Protein AF-A0A8S0R2V8-F1 (afdb_monomer_lite)

Sequence (68 aa):
MDTEFPGVIFKPQQANKLGWGPRRPSPSDHYQTLKSNVDVLNLIQLGLTLSDAVGNLPDLGSGQRFIW

Foldseek 3Di:
DDFDWDDFDQDQDQPPVDVDPGDDDDPVSVVVRVVVRVVPIDTPDDFDFDADPVRAADPVPVNDHDGD

Organism: NCBI:txid158383

pLDDT: mean 84.96, std 12.16, range [53.88, 95.5]

Structure (mmCIF, N/CA/C/O backbone):
data_AF-A0A8S0R2V8-F1
#
_entry.id   AF-A0A8S0R2V8-F1
#
loop_
_atom_site.group_PDB
_atom_site.id
_atom_site.type_symbol
_atom_site.label_atom_id
_atom_site.label_alt_id
_atom_site.label_comp_id
_atom_site.label_asym_id
_atom_site.label_entity_id
_atom_site.label_seq_id
_atom_site.pdbx_PDB_ins_code
_atom_site.Cartn_x
_atom_site.Cartn_y
_atom_site.Cartn_z
_atom_site.occupancy
_atom_site.B_iso_or_equiv
_atom_site.auth_seq_id
_atom_site.auth_comp_id
_atom_site.auth_asym_id
_atom_site.auth_atom_id
_atom_site.pdbx_PDB_model_num
ATOM 1 N N . MET A 1 1 ? -6.490 -0.758 2.407 1.00 91.38 1 MET A N 1
ATOM 2 C CA . MET A 1 1 ? -5.106 -1.262 2.484 1.00 91.38 1 MET A CA 1
ATOM 3 C C . MET A 1 1 ? -4.234 -0.252 1.785 1.00 91.38 1 MET A C 1
ATOM 5 O O . MET A 1 1 ? -4.665 0.263 0.758 1.00 91.38 1 MET A O 1
ATOM 9 N N . ASP A 1 2 ? -3.085 0.041 2.372 1.00 93.44 2 ASP A N 1
ATOM 10 C CA . ASP A 1 2 ? -2.125 1.010 1.859 1.00 93.44 2 ASP A CA 1
ATOM 11 C C . ASP A 1 2 ? -0.689 0.518 2.090 1.00 93.44 2 ASP A C 1
ATOM 13 O O . ASP A 1 2 ? -0.459 -0.352 2.936 1.00 93.44 2 ASP A O 1
ATOM 17 N N . THR A 1 3 ? 0.271 1.032 1.327 1.00 93.88 3 THR A N 1
ATOM 18 C CA . THR A 1 3 ? 1.670 0.590 1.362 1.00 93.88 3 THR A CA 1
ATOM 19 C C . THR A 1 3 ? 2.636 1.753 1.232 1.00 93.88 3 THR A C 1
ATOM 21 O O . THR A 1 3 ? 2.536 2.521 0.280 1.00 93.88 3 THR A O 1
ATOM 24 N N . GLU A 1 4 ? 3.660 1.774 2.081 1.00 95.31 4 GLU A N 1
ATOM 25 C CA . GLU A 1 4 ? 4.773 2.718 1.978 1.00 95.31 4 GLU A CA 1
ATOM 26 C C . GLU A 1 4 ? 6.041 1.987 1.539 1.00 95.31 4 GLU A C 1
ATOM 28 O O . GLU A 1 4 ? 6.397 0.934 2.076 1.00 95.31 4 GLU A O 1
ATOM 33 N N . PHE A 1 5 ? 6.739 2.541 0.553 1.00 95.19 5 PHE A N 1
ATOM 34 C CA . PHE A 1 5 ? 7.961 1.981 -0.025 1.00 95.19 5 PHE A CA 1
ATOM 35 C C . PHE A 1 5 ? 8.892 3.121 -0.466 1.00 95.19 5 PHE A C 1
ATOM 37 O O . PHE A 1 5 ? 8.441 4.263 -0.587 1.00 95.19 5 PHE A O 1
ATOM 44 N N . PRO A 1 6 ? 10.195 2.870 -0.695 1.00 92.81 6 PRO A N 1
ATOM 45 C CA . PRO A 1 6 ? 11.186 3.922 -0.937 1.00 92.81 6 PRO A CA 1
ATOM 46 C C . PRO A 1 6 ? 11.115 4.504 -2.366 1.00 92.81 6 PRO A C 1
ATOM 48 O O . PRO A 1 6 ? 12.111 4.567 -3.087 1.00 92.81 6 PRO A O 1
ATOM 51 N N . GLY A 1 7 ? 9.932 4.958 -2.782 1.00 91.12 7 GLY A N 1
ATOM 52 C CA . GLY A 1 7 ? 9.699 5.690 -4.021 1.00 91.12 7 GLY A CA 1
ATOM 53 C C . GLY A 1 7 ? 9.910 4.869 -5.295 1.00 91.12 7 GLY A C 1
ATOM 54 O O . GLY A 1 7 ? 9.673 3.668 -5.340 1.00 91.12 7 GLY A O 1
ATOM 55 N N . VAL A 1 8 ? 10.313 5.548 -6.372 1.00 90.38 8 VAL A N 1
ATOM 56 C CA . VAL A 1 8 ? 10.463 4.966 -7.715 1.00 90.38 8 VAL A CA 1
ATOM 57 C C . VAL A 1 8 ? 11.883 5.208 -8.219 1.00 90.38 8 VAL A C 1
ATOM 59 O O . VAL A 1 8 ? 12.299 6.356 -8.390 1.00 90.38 8 VAL A O 1
ATOM 62 N N . ILE A 1 9 ? 12.609 4.126 -8.498 1.00 92.12 9 ILE A N 1
ATOM 63 C CA . ILE A 1 9 ? 13.966 4.143 -9.059 1.00 92.12 9 ILE A CA 1
ATOM 64 C C . ILE A 1 9 ? 13.907 4.022 -10.583 1.00 92.12 9 ILE A C 1
ATOM 66 O O . ILE A 1 9 ? 14.478 4.846 -11.303 1.00 92.12 9 ILE A O 1
ATOM 70 N N . PHE A 1 10 ? 13.191 3.018 -11.096 1.00 89.69 10 PHE A N 1
ATOM 71 C CA . PHE A 1 10 ? 13.028 2.819 -12.531 1.00 89.69 10 PHE A CA 1
ATOM 72 C C . PHE A 1 10 ? 11.900 3.699 -13.048 1.00 89.69 10 PHE A C 1
ATOM 74 O O . PHE A 1 10 ? 10.740 3.547 -12.665 1.00 89.69 10 PHE A O 1
ATOM 81 N N . LYS A 1 11 ? 12.246 4.627 -13.938 1.00 84.25 11 LYS A N 1
ATOM 82 C CA . LYS A 1 11 ? 11.285 5.527 -14.577 1.00 84.25 11 LYS A CA 1
ATOM 83 C C . LYS A 1 11 ? 10.781 4.917 -15.886 1.00 84.25 11 LYS A C 1
ATOM 85 O O . LYS A 1 11 ? 11.547 4.202 -16.538 1.00 84.25 11 LYS A O 1
ATOM 90 N N . PRO A 1 12 ? 9.542 5.235 -16.309 1.00 77.69 12 PRO A N 1
ATOM 91 C CA . PRO A 1 12 ? 9.034 4.810 -17.605 1.00 77.69 12 PRO A CA 1
ATOM 92 C C . PRO A 1 12 ? 10.030 5.202 -18.691 1.00 77.69 12 PRO A C 1
ATOM 94 O O . PRO A 1 12 ? 10.414 6.372 -18.799 1.00 77.69 12 PRO A O 1
ATOM 97 N N . GLN A 1 13 ? 10.477 4.225 -19.478 1.00 69.19 13 GLN A N 1
ATOM 98 C CA . GLN A 1 13 ? 11.374 4.506 -20.586 1.00 69.19 13 GLN A CA 1
ATOM 99 C C . GLN A 1 13 ? 10.578 5.331 -21.599 1.00 69.19 13 GLN A C 1
ATOM 101 O O . GLN A 1 13 ? 9.667 4.815 -22.243 1.00 69.19 13 GLN A O 1
ATOM 106 N N . GLN A 1 14 ? 10.872 6.632 -21.707 1.00 64.12 14 GLN A N 1
ATOM 107 C CA . GLN A 1 14 ? 10.257 7.466 -22.733 1.00 64.12 14 GLN A CA 1
ATOM 108 C C . GLN A 1 14 ? 10.533 6.798 -24.077 1.00 64.12 14 GLN A C 1
ATOM 110 O O . GLN A 1 14 ? 11.691 6.562 -24.434 1.00 64.12 14 GLN A O 1
ATOM 115 N N . ALA A 1 15 ? 9.471 6.449 -24.800 1.00 57.56 15 ALA A N 1
ATOM 116 C CA . ALA A 1 15 ? 9.545 5.803 -26.100 1.00 57.56 15 ALA A CA 1
ATOM 117 C C . ALA A 1 15 ? 10.037 6.787 -27.182 1.00 57.56 15 ALA A C 1
ATOM 119 O O . ALA A 1 15 ? 9.412 6.941 -28.221 1.00 57.56 15 ALA A O 1
ATOM 120 N N . ASN A 1 16 ? 11.189 7.426 -26.968 1.00 53.88 16 ASN A N 1
ATOM 121 C CA . ASN A 1 16 ? 11.900 8.247 -27.948 1.00 53.88 16 ASN A CA 1
ATOM 122 C C . ASN A 1 16 ? 12.785 7.390 -28.866 1.00 53.88 16 ASN A C 1
ATOM 124 O O . ASN A 1 16 ? 13.761 7.879 -29.425 1.00 53.88 16 ASN A O 1
ATOM 128 N N . LYS A 1 17 ? 12.491 6.093 -29.022 1.00 54.78 17 LYS A N 1
ATOM 129 C CA . LYS A 1 17 ? 13.369 5.199 -29.788 1.00 54.78 17 LYS A CA 1
ATOM 130 C C . LYS A 1 17 ? 13.210 5.308 -31.306 1.00 54.78 17 LYS A C 1
ATOM 132 O O . LYS A 1 17 ? 14.047 4.761 -32.006 1.00 54.78 17 LYS A O 1
ATOM 137 N N . LEU A 1 18 ? 12.208 6.022 -31.831 1.00 58.97 18 LEU A N 1
ATOM 138 C CA . LEU A 1 18 ? 11.990 6.149 -33.281 1.00 58.97 18 LEU A CA 1
ATOM 139 C C . LEU A 1 18 ? 11.274 7.462 -33.657 1.00 58.97 18 LEU A C 1
ATOM 141 O O . LEU A 1 18 ? 10.136 7.405 -34.098 1.00 58.97 18 LEU A O 1
ATOM 145 N N . GLY A 1 19 ? 11.886 8.635 -33.447 1.00 54.06 19 GLY A N 1
ATOM 146 C CA . GLY A 1 19 ? 11.541 9.917 -34.114 1.00 54.06 19 GLY A CA 1
ATOM 147 C C . GLY A 1 19 ? 10.110 10.495 -34.006 1.00 54.06 19 GLY A C 1
ATOM 148 O O . GLY A 1 19 ? 9.880 11.615 -34.448 1.00 54.06 19 GLY A O 1
ATOM 149 N N . TRP A 1 20 ? 9.153 9.781 -33.417 1.00 58.22 20 TRP A N 1
ATOM 150 C CA . TRP A 1 20 ? 7.720 10.080 -33.428 1.00 58.22 20 TRP A CA 1
ATOM 151 C C . TRP A 1 20 ? 7.242 10.571 -32.064 1.00 58.22 20 TRP A C 1
ATOM 153 O O . TRP A 1 20 ? 6.434 9.909 -31.423 1.00 58.22 20 TRP A O 1
ATOM 163 N N . GLY A 1 21 ? 7.745 11.732 -31.634 1.00 57.81 21 GLY A N 1
ATOM 164 C CA . GLY A 1 21 ? 7.239 12.485 -30.479 1.00 57.81 21 GLY A CA 1
ATOM 165 C C . GLY A 1 21 ? 7.109 11.712 -29.149 1.00 57.81 21 GLY A C 1
ATOM 166 O O . GLY A 1 21 ? 7.436 10.530 -29.038 1.00 57.81 21 GLY A O 1
ATOM 167 N N . PRO A 1 22 ? 6.637 12.372 -28.081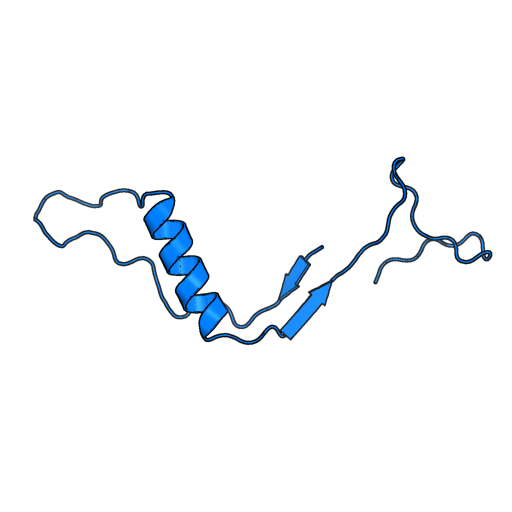 1.00 60.47 22 PRO A N 1
ATOM 168 C CA . PRO A 1 22 ? 6.378 11.696 -26.817 1.00 60.47 22 PRO A CA 1
ATOM 169 C C . PRO A 1 22 ? 5.148 10.785 -26.951 1.00 60.47 22 PRO A C 1
ATOM 171 O O . PRO A 1 22 ? 4.008 11.252 -27.007 1.00 60.47 22 PRO A O 1
ATOM 174 N N . ARG A 1 23 ? 5.364 9.466 -26.992 1.00 73.56 23 ARG A N 1
ATOM 175 C CA . ARG A 1 23 ? 4.276 8.478 -26.943 1.00 73.56 23 ARG A CA 1
ATOM 176 C C . ARG A 1 23 ? 3.765 8.349 -25.505 1.00 73.56 23 ARG A C 1
ATOM 178 O O . ARG A 1 23 ? 4.562 8.224 -24.575 1.00 73.56 23 ARG A O 1
ATOM 185 N N . ARG A 1 24 ? 2.441 8.353 -25.318 1.00 79.06 24 ARG A N 1
ATOM 186 C CA . ARG A 1 24 ? 1.835 8.016 -24.020 1.00 79.06 24 ARG A CA 1
ATOM 187 C C . ARG A 1 24 ? 2.136 6.543 -23.695 1.00 79.06 24 ARG A C 1
ATOM 189 O O . ARG A 1 24 ? 2.009 5.725 -24.609 1.00 79.06 24 ARG A O 1
ATOM 196 N N . PRO A 1 25 ? 2.533 6.202 -22.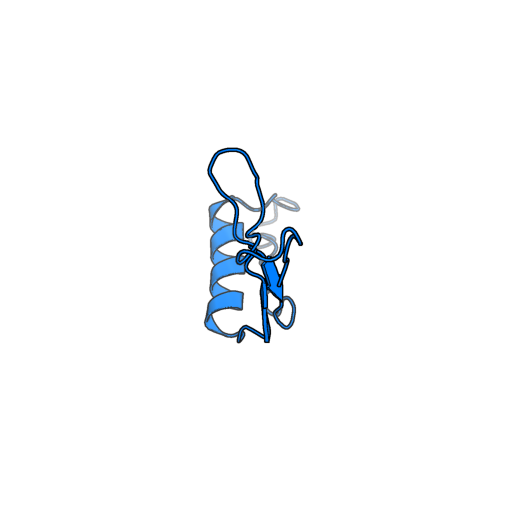456 1.00 79.38 25 PRO A N 1
ATOM 197 C CA . PRO A 1 25 ? 2.794 4.815 -22.091 1.00 79.38 25 PRO A CA 1
ATOM 198 C C . PRO A 1 25 ? 1.521 3.975 -22.213 1.00 79.38 25 PRO A C 1
ATOM 200 O O . PRO A 1 25 ? 0.421 4.441 -21.906 1.00 79.38 25 PRO A O 1
ATOM 203 N N . SER A 1 26 ? 1.666 2.739 -22.678 1.00 86.94 26 SER A N 1
ATOM 204 C CA . SER A 1 26 ? 0.583 1.760 -22.659 1.00 86.94 26 SER A CA 1
ATOM 205 C C . SER A 1 26 ? 0.378 1.202 -21.241 1.00 86.94 26 SER A C 1
ATOM 207 O O . SER A 1 26 ? 1.283 1.290 -20.404 1.00 86.94 26 SER A O 1
ATOM 209 N N . PRO A 1 27 ? -0.770 0.564 -20.946 1.00 90.44 27 PRO A N 1
ATOM 210 C CA . PRO A 1 27 ? -0.955 -0.163 -19.688 1.00 90.44 27 PRO A CA 1
ATOM 211 C C . PRO A 1 27 ? 0.152 -1.195 -19.409 1.00 90.44 27 PRO A C 1
ATOM 213 O O . PRO A 1 27 ? 0.569 -1.360 -18.264 1.00 90.44 27 PRO A O 1
ATOM 216 N N . SER A 1 28 ? 0.681 -1.842 -20.453 1.00 89.75 28 SER A N 1
ATOM 217 C CA . SER A 1 28 ? 1.800 -2.784 -20.343 1.00 89.75 28 SER A CA 1
ATOM 218 C C . SER A 1 28 ? 3.102 -2.09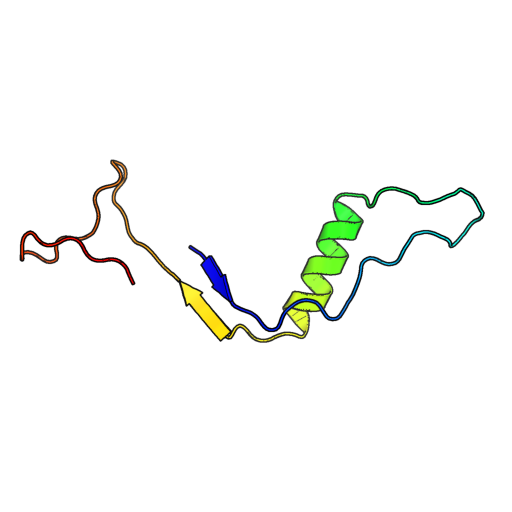8 -19.922 1.00 89.75 28 SER A C 1
ATOM 220 O O . SER A 1 28 ? 3.825 -2.630 -19.082 1.00 89.75 28 SER A O 1
ATOM 222 N N . ASP A 1 29 ? 3.376 -0.895 -20.433 1.00 88.88 29 ASP A N 1
ATOM 223 C CA . ASP A 1 29 ? 4.556 -0.110 -20.040 1.00 88.88 29 ASP A CA 1
ATOM 224 C C . ASP A 1 29 ? 4.463 0.348 -18.575 1.00 88.88 29 ASP A C 1
ATOM 226 O O . ASP A 1 29 ? 5.455 0.329 -17.836 1.00 88.88 29 ASP A O 1
ATOM 230 N N . HIS A 1 30 ? 3.258 0.719 -18.128 1.00 89.56 30 HIS A N 1
ATOM 231 C CA . HIS A 1 30 ? 2.989 1.043 -16.727 1.00 89.56 30 HIS A CA 1
ATOM 232 C C . HIS A 1 30 ? 3.218 -0.163 -15.814 1.00 89.56 30 HIS A C 1
ATOM 234 O O . HIS A 1 30 ? 3.910 -0.034 -14.803 1.00 89.56 30 HIS A O 1
ATOM 240 N N . TYR A 1 31 ? 2.704 -1.337 -16.190 1.00 92.44 31 TYR A N 1
ATOM 241 C CA . TYR A 1 31 ? 2.915 -2.570 -15.435 1.00 92.44 31 TYR A CA 1
ATOM 242 C C . TYR A 1 31 ? 4.395 -2.949 -15.357 1.00 92.44 31 TYR A C 1
ATOM 244 O O . TYR A 1 31 ? 4.888 -3.250 -14.274 1.00 92.44 31 TYR A O 1
ATOM 252 N N . GLN A 1 32 ? 5.129 -2.878 -16.471 1.00 91.75 32 GLN A N 1
ATOM 253 C CA . GLN A 1 32 ? 6.555 -3.201 -16.487 1.00 91.75 32 GLN A CA 1
ATOM 254 C C . GLN A 1 32 ? 7.356 -2.268 -15.570 1.00 91.75 32 GLN A C 1
ATOM 256 O O . GLN A 1 32 ? 8.240 -2.718 -14.838 1.00 91.75 32 GLN A O 1
ATOM 261 N N . THR A 1 33 ? 7.016 -0.975 -15.569 1.00 91.81 33 THR A N 1
ATOM 262 C CA . THR A 1 33 ? 7.638 0.013 -14.678 1.00 91.81 33 THR A CA 1
ATOM 263 C C . THR A 1 33 ? 7.330 -0.306 -13.214 1.00 91.81 33 THR A C 1
ATOM 265 O O . THR A 1 33 ? 8.256 -0.381 -12.406 1.00 91.81 33 THR A O 1
ATOM 268 N N . LEU A 1 34 ? 6.061 -0.554 -12.869 1.00 93.31 34 LEU A N 1
ATOM 269 C CA . LEU A 1 34 ? 5.654 -0.947 -11.516 1.00 93.31 34 LEU A CA 1
ATOM 270 C C . LEU A 1 34 ? 6.410 -2.203 -11.066 1.00 93.31 34 LEU A C 1
ATOM 272 O O . LEU A 1 34 ? 7.074 -2.182 -10.033 1.00 93.31 34 LEU A O 1
ATOM 276 N N . LYS A 1 35 ? 6.372 -3.260 -11.884 1.00 94.81 35 LYS A N 1
ATOM 277 C CA . LYS A 1 35 ? 7.016 -4.543 -11.607 1.00 94.81 35 LYS A CA 1
ATOM 278 C C . LYS A 1 35 ? 8.506 -4.378 -11.330 1.00 94.81 35 LYS A C 1
ATOM 280 O O . LYS A 1 35 ? 8.981 -4.865 -10.315 1.00 94.81 35 LYS A O 1
ATOM 285 N N . SER A 1 36 ? 9.224 -3.646 -12.182 1.00 93.81 36 SER A N 1
ATOM 286 C CA . SER A 1 36 ? 10.667 -3.446 -11.998 1.00 93.81 36 SER A CA 1
ATOM 287 C C . SER A 1 36 ? 11.021 -2.759 -10.676 1.00 93.81 36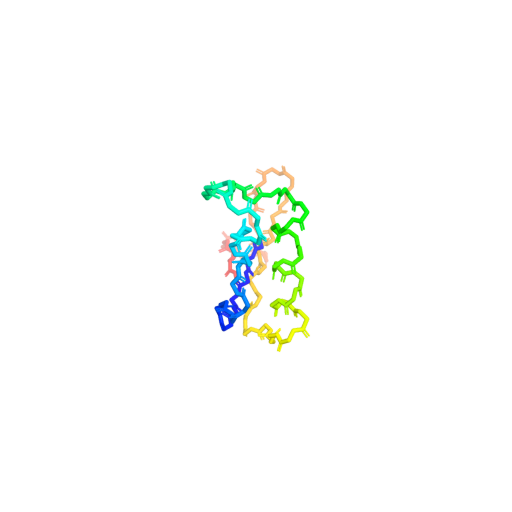 SER A C 1
ATOM 289 O O . SER A 1 36 ? 12.035 -3.099 -10.078 1.00 93.81 36 SER A O 1
ATOM 291 N N . ASN A 1 37 ? 10.193 -1.824 -10.195 1.00 94.81 37 ASN A N 1
ATOM 292 C CA . ASN A 1 37 ? 10.414 -1.168 -8.906 1.00 94.81 37 ASN A CA 1
ATOM 293 C C . ASN A 1 37 ? 10.053 -2.088 -7.738 1.00 94.81 37 ASN A C 1
ATOM 295 O O . ASN A 1 37 ? 10.831 -2.196 -6.798 1.00 94.81 37 ASN A O 1
ATOM 299 N N . VAL A 1 38 ? 8.917 -2.785 -7.813 1.00 94.62 38 VAL A N 1
ATOM 300 C CA . VAL A 1 38 ? 8.475 -3.726 -6.771 1.00 94.62 38 VAL A CA 1
ATOM 301 C C . VAL A 1 38 ? 9.445 -4.901 -6.617 1.00 94.62 38 VAL A C 1
ATOM 303 O O . VAL A 1 38 ? 9.678 -5.348 -5.503 1.00 94.62 38 VAL A O 1
ATOM 306 N N . ASP A 1 39 ? 10.051 -5.373 -7.708 1.00 94.75 39 ASP A N 1
ATOM 307 C CA . ASP A 1 39 ? 11.005 -6.487 -7.670 1.00 94.75 39 ASP A CA 1
ATOM 308 C C . ASP A 1 39 ? 12.315 -6.129 -6.932 1.00 94.75 39 ASP A C 1
ATOM 310 O O . ASP A 1 39 ? 12.998 -7.029 -6.447 1.00 94.75 39 ASP A O 1
ATOM 314 N N . VAL A 1 40 ? 12.695 -4.843 -6.859 1.00 95.19 40 VAL A N 1
ATOM 315 C CA . VAL A 1 40 ? 13.976 -4.407 -6.256 1.00 95.19 40 VAL A CA 1
ATOM 316 C C . VAL A 1 40 ? 13.825 -3.625 -4.953 1.00 95.19 40 VAL A C 1
ATOM 318 O O . VAL A 1 40 ? 14.797 -3.492 -4.209 1.00 95.19 40 VAL A O 1
ATOM 321 N N . LEU A 1 41 ? 12.647 -3.058 -4.692 1.00 94.31 41 LEU A N 1
ATOM 322 C CA . LEU A 1 41 ? 12.381 -2.246 -3.512 1.00 94.31 41 LEU A CA 1
ATOM 323 C C . LEU A 1 41 ? 11.667 -3.067 -2.445 1.00 94.31 41 LEU A C 1
ATOM 325 O O . LEU A 1 41 ? 10.704 -3.775 -2.720 1.00 94.31 41 LEU A O 1
ATOM 329 N N . ASN A 1 42 ? 12.107 -2.904 -1.201 1.00 93.25 42 ASN A N 1
ATOM 330 C CA . ASN A 1 42 ? 11.437 -3.506 -0.058 1.00 93.25 42 ASN A CA 1
ATOM 331 C C . ASN A 1 42 ? 10.319 -2.598 0.458 1.00 93.25 42 ASN A C 1
ATOM 333 O O . ASN A 1 42 ? 10.453 -1.371 0.479 1.00 93.25 42 ASN A O 1
ATOM 337 N N . LEU A 1 43 ? 9.238 -3.224 0.922 1.00 93.12 43 LEU A N 1
ATOM 338 C CA . LEU A 1 43 ? 8.157 -2.547 1.627 1.00 93.12 43 LEU A CA 1
ATOM 339 C C . LEU A 1 43 ? 8.674 -1.974 2.955 1.00 93.12 43 LEU A C 1
ATOM 341 O O . LEU A 1 43 ? 9.407 -2.651 3.675 1.00 93.12 43 LEU A O 1
ATOM 345 N N . ILE A 1 44 ? 8.274 -0.749 3.290 1.00 95.50 44 ILE A N 1
ATOM 346 C CA . ILE A 1 44 ? 8.584 -0.116 4.578 1.00 95.50 44 ILE A CA 1
ATOM 347 C C . ILE A 1 44 ? 7.423 -0.350 5.543 1.00 95.50 44 ILE A C 1
ATOM 349 O O . ILE A 1 44 ? 7.643 -0.763 6.680 1.00 95.50 44 ILE A O 1
ATOM 353 N N . GLN A 1 45 ? 6.189 -0.102 5.095 1.00 94.94 45 GLN A N 1
ATOM 354 C CA . GLN A 1 45 ? 4.986 -0.281 5.908 1.00 94.94 45 GLN A CA 1
ATOM 355 C C . GLN A 1 45 ? 3.834 -0.850 5.084 1.00 94.94 45 GLN A C 1
ATOM 357 O O . GLN A 1 45 ? 3.704 -0.582 3.888 1.00 94.94 45 GLN A O 1
ATOM 362 N N . LEU A 1 46 ? 2.988 -1.623 5.763 1.00 92.94 46 LEU A N 1
ATOM 363 C CA . LEU A 1 46 ? 1.725 -2.139 5.255 1.00 92.94 46 LEU A CA 1
ATOM 364 C C . LE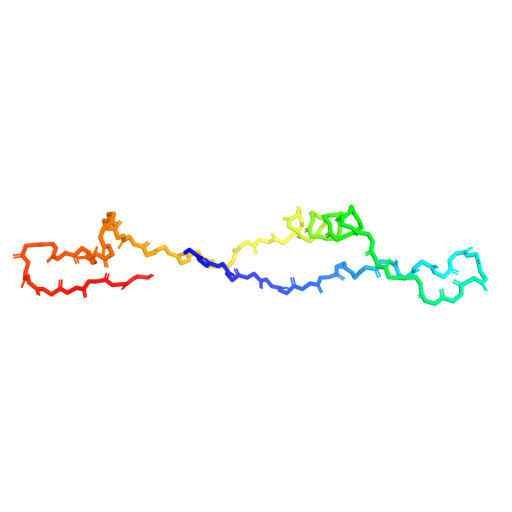U A 1 46 ? 0.609 -1.678 6.196 1.00 92.94 46 LEU A C 1
ATOM 366 O O . LEU A 1 46 ? 0.572 -2.102 7.349 1.00 92.94 46 LEU A O 1
ATOM 370 N N . GLY A 1 47 ? -0.297 -0.841 5.698 1.00 92.50 47 GLY A N 1
ATOM 371 C CA . GLY A 1 47 ? -1.490 -0.398 6.413 1.00 92.50 47 GLY A CA 1
ATOM 372 C C . GLY A 1 47 ? -2.685 -1.289 6.085 1.00 92.50 47 GLY A C 1
ATOM 373 O O . GLY A 1 47 ? -3.104 -1.389 4.924 1.00 92.50 47 GLY A O 1
ATOM 374 N N . LEU A 1 48 ? -3.266 -1.932 7.098 1.00 91.75 48 LEU A N 1
ATOM 375 C CA . LEU A 1 48 ? -4.455 -2.773 6.955 1.00 91.75 48 LEU A CA 1
ATOM 376 C C . LEU A 1 48 ? -5.577 -2.258 7.851 1.00 91.75 48 LEU A C 1
ATOM 378 O O . LEU A 1 48 ? -5.508 -2.330 9.071 1.00 91.75 48 LEU A O 1
ATOM 382 N N . THR A 1 49 ? -6.668 -1.826 7.225 1.00 91.00 49 THR A N 1
ATOM 383 C CA . THR A 1 49 ? -7.913 -1.496 7.921 1.00 91.00 49 THR A CA 1
ATOM 384 C C . THR A 1 49 ? -8.931 -2.595 7.659 1.00 91.00 49 THR A C 1
ATOM 386 O O . THR A 1 49 ? -9.195 -2.929 6.502 1.00 91.00 49 THR A O 1
ATOM 389 N N . LEU A 1 50 ? -9.484 -3.160 8.731 1.00 90.44 50 LEU A N 1
ATOM 390 C CA . LEU A 1 50 ? -10.529 -4.176 8.667 1.00 90.44 50 LEU A CA 1
ATOM 391 C C . LEU A 1 50 ? -11.901 -3.523 8.836 1.00 90.44 50 LEU A C 1
ATOM 393 O O . LEU A 1 50 ? -12.081 -2.657 9.689 1.00 90.44 50 LEU A O 1
ATOM 397 N N . SER A 1 51 ? -12.865 -3.971 8.041 1.00 92.31 51 SER A N 1
ATOM 398 C CA . SER A 1 51 ? -14.263 -3.566 8.144 1.00 92.31 51 SER A CA 1
ATOM 399 C C . SER A 1 51 ? -15.174 -4.722 7.754 1.00 92.31 51 SER A C 1
ATOM 401 O O . SER A 1 51 ? -14.791 -5.566 6.940 1.00 92.31 51 SER A O 1
ATOM 403 N N . ASP A 1 52 ? -16.384 -4.755 8.305 1.00 92.06 52 ASP A N 1
ATOM 404 C CA . ASP A 1 52 ? -17.426 -5.657 7.815 1.00 92.06 52 ASP A CA 1
ATOM 405 C C . ASP A 1 52 ? -17.993 -5.196 6.453 1.00 92.06 52 ASP A C 1
ATOM 407 O O . ASP A 1 52 ? -17.600 -4.166 5.899 1.00 92.06 52 ASP A O 1
ATOM 411 N N . ALA A 1 53 ? -18.939 -5.963 5.903 1.00 95.00 53 ALA A N 1
ATOM 412 C CA . ALA A 1 53 ? -19.574 -5.661 4.616 1.00 95.00 53 ALA A CA 1
ATOM 413 C C . ALA A 1 53 ? -20.412 -4.364 4.611 1.00 95.00 53 ALA A C 1
ATOM 415 O O . ALA A 1 53 ? -20.756 -3.864 3.542 1.00 95.00 53 ALA A O 1
ATOM 416 N N . VAL A 1 54 ? -20.752 -3.831 5.786 1.00 94.75 54 VAL A N 1
ATOM 417 C CA . VAL A 1 54 ? -21.520 -2.590 5.970 1.00 94.75 54 VAL A CA 1
ATOM 418 C C . VAL A 1 54 ? -20.582 -1.402 6.248 1.00 94.75 54 VAL A C 1
ATOM 420 O O . VAL A 1 54 ? -21.021 -0.255 6.280 1.00 94.75 54 VAL A O 1
ATOM 423 N N . GLY A 1 55 ? -19.275 -1.647 6.389 1.00 90.69 55 GLY A N 1
ATOM 424 C CA . GLY A 1 55 ? -18.264 -0.629 6.662 1.00 90.69 55 GLY A CA 1
ATOM 425 C C . GLY A 1 55 ? -18.049 -0.347 8.151 1.00 90.69 55 GLY A C 1
ATOM 426 O O . GLY A 1 55 ? -17.423 0.658 8.492 1.00 90.69 55 GLY A O 1
ATOM 427 N N . ASN A 1 56 ? -18.541 -1.200 9.054 1.00 90.69 56 ASN A N 1
ATOM 428 C CA . ASN A 1 56 ? -18.261 -1.055 10.479 1.00 90.69 56 ASN A CA 1
ATOM 429 C C . ASN A 1 56 ? -16.829 -1.491 10.786 1.00 90.69 56 ASN A C 1
ATOM 431 O O . ASN A 1 56 ? -16.369 -2.541 10.337 1.00 90.69 56 ASN A O 1
ATOM 435 N N . LEU A 1 57 ? -16.144 -0.678 11.587 1.00 91.69 57 LEU A N 1
ATOM 436 C CA . LEU A 1 57 ? -14.811 -0.972 12.103 1.00 91.69 57 LEU A CA 1
ATOM 437 C C . LEU A 1 57 ? -14.889 -1.934 13.297 1.00 91.69 57 LEU A C 1
ATOM 439 O O . LEU A 1 57 ? -15.897 -1.924 14.009 1.00 91.69 57 LEU A O 1
ATOM 443 N N . PRO A 1 58 ? -13.829 -2.723 13.550 1.00 89.12 58 PRO A N 1
ATOM 444 C CA . PRO A 1 58 ? -13.781 -3.621 14.695 1.00 89.12 58 PRO A CA 1
ATOM 445 C C . PRO A 1 58 ? -13.954 -2.837 15.995 1.00 89.12 58 PRO A C 1
ATOM 447 O O . PRO A 1 58 ? -13.294 -1.811 16.187 1.00 89.12 58 PRO A O 1
ATOM 450 N N . ASP A 1 59 ? -14.830 -3.337 16.870 1.00 88.12 59 ASP A N 1
ATOM 451 C CA . ASP A 1 59 ? -15.118 -2.729 18.171 1.00 88.12 59 ASP A CA 1
ATOM 452 C C . ASP A 1 59 ? -14.442 -3.435 19.359 1.00 88.12 59 ASP A C 1
ATOM 454 O O . ASP A 1 59 ? -14.458 -2.923 20.478 1.00 88.12 59 ASP A O 1
ATOM 458 N N . LEU A 1 60 ? -13.858 -4.618 19.113 1.00 84.12 60 LEU A N 1
ATOM 459 C CA . LEU A 1 60 ? -13.171 -5.493 20.075 1.00 84.12 60 LEU A CA 1
ATOM 460 C C . LEU A 1 60 ? -13.919 -5.671 21.415 1.00 84.12 60 LEU A C 1
ATOM 462 O O . LEU A 1 60 ? -13.297 -5.926 22.446 1.00 84.12 60 LEU A O 1
ATOM 466 N N . GLY A 1 61 ? -15.249 -5.530 21.417 1.00 81.25 61 GLY A N 1
ATOM 467 C CA . GLY A 1 61 ? -16.080 -5.596 22.622 1.00 81.25 61 GLY A CA 1
ATOM 468 C C . GLY A 1 61 ? -15.985 -4.392 23.574 1.00 81.25 61 GLY A C 1
ATOM 469 O O . GLY A 1 61 ? -16.553 -4.452 24.662 1.00 81.25 61 GLY A O 1
ATOM 470 N N . SER A 1 62 ? -15.304 -3.301 23.202 1.00 83.25 62 SER A N 1
ATOM 471 C CA . SER A 1 62 ? -15.180 -2.080 24.021 1.00 83.25 62 SER A CA 1
ATOM 472 C C . SER A 1 62 ? -16.102 -0.937 23.578 1.00 83.25 62 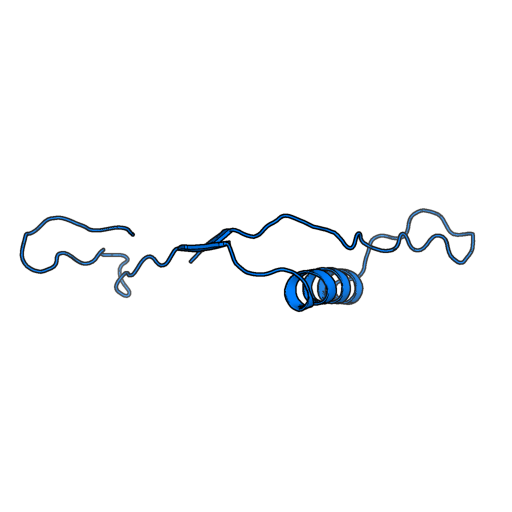SER A C 1
ATOM 474 O O . SER A 1 62 ? -16.174 0.095 24.245 1.00 83.25 62 SER A O 1
ATOM 476 N N . GLY A 1 63 ? -16.793 -1.093 22.442 1.00 79.81 63 GLY A N 1
ATOM 477 C CA . GLY A 1 63 ? -17.605 -0.038 21.825 1.00 79.81 63 GLY A CA 1
ATOM 478 C C . GLY A 1 63 ? -16.783 1.074 21.154 1.00 79.81 63 GLY A C 1
ATOM 479 O O . GLY A 1 63 ? -17.359 2.021 20.617 1.00 79.81 63 GLY A O 1
ATOM 480 N N . GLN A 1 64 ? -15.450 0.974 21.158 1.00 83.50 64 GLN A N 1
ATOM 481 C CA . GLN A 1 64 ? -14.543 1.883 20.454 1.00 83.50 64 GLN A CA 1
ATOM 482 C C . GLN A 1 64 ? -14.140 1.289 19.111 1.00 83.50 64 GLN A C 1
ATOM 484 O O . GLN A 1 64 ? -13.904 0.097 19.022 1.00 83.50 64 GLN A O 1
ATOM 489 N N . ARG A 1 65 ? -14.011 2.114 18.071 1.00 83.44 65 ARG A N 1
ATOM 490 C CA . ARG A 1 65 ? -13.599 1.661 16.735 1.00 83.44 65 ARG A CA 1
ATOM 491 C C . ARG A 1 65 ? -12.093 1.800 16.557 1.00 83.44 65 ARG A C 1
ATOM 493 O O . ARG A 1 65 ? -11.547 2.856 16.870 1.00 83.44 65 ARG A O 1
ATOM 500 N N . PHE A 1 66 ? -11.449 0.777 16.001 1.00 80.06 66 PHE A N 1
ATOM 501 C CA . PHE A 1 66 ? -9.995 0.750 15.824 1.00 80.06 66 PHE A CA 1
ATOM 502 C C . PHE A 1 66 ? -9.580 0.806 14.348 1.00 80.06 66 PHE A C 1
ATOM 504 O O . PHE A 1 66 ? -10.176 0.150 13.493 1.00 80.06 66 PHE A O 1
ATOM 511 N N . ILE A 1 67 ? -8.526 1.577 14.074 1.00 84.00 67 ILE A N 1
ATOM 512 C CA . ILE A 1 67 ? -7.809 1.663 12.795 1.00 84.00 67 ILE A CA 1
ATOM 513 C C . ILE A 1 67 ? -6.322 1.500 13.126 1.00 84.00 67 ILE A C 1
ATOM 515 O O . ILE A 1 67 ? -5.886 1.952 14.187 1.00 84.00 67 ILE A O 1
ATOM 519 N N . TRP A 1 68 ? -5.583 0.825 12.250 1.00 72.81 68 TRP A N 1
ATOM 520 C CA . TRP A 1 68 ? -4.201 0.401 12.453 1.00 72.81 68 TRP A CA 1
ATOM 521 C C . TRP A 1 68 ? -3.364 0.802 11.244 1.00 72.81 68 TRP A C 1
ATOM 523 O O . TRP A 1 68 ? -3.882 0.651 10.109 1.00 72.81 68 TRP A O 1
#

InterPro domains:
  IPR012337 Ribonuclease H-like superfamily [SSF53098] (1-59)
  IPR036397 Ribonuclease H superfamily [G3DSA:3.30.420.10] (1-68)
  IPR039637 CCR4-NOT transcription complex subunit 7/8/Pop2 [PTHR10797] (1-68)

Secondary structure (DSSP, 8-state):
-EEE-S--SSPP----SSSS--PPPPHHHHHHHHHHHHHHPPP-EEE-----TT-PPP-TTTT-----

Radius of gyration: 19.74 Å; chains: 1; bounding box: 36×19×58 Å